Protein AF-A0A7S0YSW6-F1 (afdb_monomer_lite)

Sequence (128 aa):
NIATVLAFCKEVHEKWEHPLLENRALVYYSSPACQRVFTNTAVMLAAYLMVHHSYQPDEALRPFAQIRPSPFLPYRDATYMEPPSFELYPICCLRGLYRAMRLGWLGAQPVNDFDIEGYEALDDPANL

InterPro domains:
  IPR029021 Protein-tyrosine phosphatase-like [G3DSA:3.90.190.10] (1-101)
  IPR029021 Protein-tyrosine phosphatase-like [SSF52799] (1-107)
  IPR029260 Dual specificity/tyrosine protein phosphatase, N-terminal [PF14671] (1-100)

Organism: NCBI:txid464990

Secondary structure (DSSP, 8-state):
-HHHHHHHHHHHHHHHH-GGGTT--------TT-HHHHHHHHHHHHHHHHHHH---HHHHHGGGGG-SS-SPPPB--SSS-SS-S--B-HHHHHHHHHHHHHTTTT-STTT----HHHHHHHH-GGG-

Foldseek 3Di:
DVLVLVVLLVVVVCCVPPPVCPPHDDDDDDDPPDLVRLQVSLLSQLSSCCLPVVDQLCRSNVVQVPDPPRSWDFDADPDPDPPGPDTHTSSNVRVVVNVCVVVCVQHDPNNDPHPSVVVVCVVDPVND

Structure (mmCIF, N/CA/C/O backbone):
data_AF-A0A7S0YSW6-F1
#
_entry.id   AF-A0A7S0YSW6-F1
#
loop_
_atom_site.group_PDB
_atom_site.id
_atom_site.type_symbol
_atom_site.label_atom_id
_atom_site.label_alt_id
_atom_site.label_comp_id
_atom_site.label_asym_id
_atom_site.label_entity_id
_atom_site.label_seq_id
_atom_site.pdbx_PDB_ins_code
_atom_site.Cartn_x
_atom_site.Cartn_y
_atom_site.Cartn_z
_atom_site.occupancy
_atom_site.B_iso_or_equiv
_atom_site.auth_seq_id
_atom_site.auth_comp_id
_atom_site.auth_asym_id
_atom_site.auth_atom_id
_atom_site.pdbx_PDB_model_num
ATOM 1 N N . ASN A 1 1 ? 6.119 -6.800 2.178 1.00 91.44 1 ASN A N 1
ATOM 2 C CA . ASN A 1 1 ? 5.387 -8.092 2.107 1.00 91.44 1 ASN A CA 1
A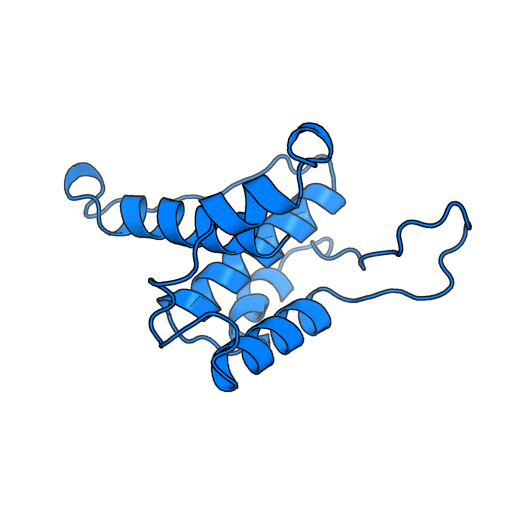TOM 3 C C . ASN A 1 1 ? 3.964 -7.846 2.640 1.00 91.44 1 ASN A C 1
ATOM 5 O O . ASN A 1 1 ? 3.613 -6.677 2.787 1.00 91.44 1 ASN A O 1
ATOM 9 N N . ILE A 1 2 ? 3.135 -8.870 2.892 1.00 93.38 2 ILE A N 1
ATOM 10 C CA . ILE A 1 2 ? 1.775 -8.650 3.427 1.00 93.38 2 ILE A CA 1
ATOM 11 C C . ILE A 1 2 ? 1.785 -8.131 4.874 1.00 93.38 2 ILE A C 1
ATOM 13 O O . ILE A 1 2 ? 1.046 -7.197 5.169 1.00 93.38 2 ILE A O 1
ATOM 17 N N . ALA A 1 3 ? 2.673 -8.647 5.730 1.00 93.88 3 ALA A N 1
ATOM 18 C CA . ALA A 1 3 ? 2.855 -8.167 7.100 1.00 93.88 3 ALA A CA 1
ATOM 19 C C . ALA A 1 3 ? 3.160 -6.662 7.143 1.00 93.88 3 ALA A C 1
ATOM 21 O O . ALA A 1 3 ? 2.460 -5.919 7.823 1.00 93.88 3 ALA A O 1
ATOM 22 N N . THR A 1 4 ? 4.088 -6.177 6.308 1.00 95.31 4 THR A N 1
ATOM 23 C CA . THR A 1 4 ? 4.395 -4.742 6.189 1.00 95.31 4 THR A CA 1
ATOM 24 C C . THR A 1 4 ? 3.159 -3.925 5.807 1.00 95.31 4 THR A C 1
ATOM 26 O O . THR A 1 4 ? 2.940 -2.851 6.359 1.00 95.31 4 THR A O 1
ATOM 29 N N . VAL A 1 5 ? 2.354 -4.413 4.852 1.00 95.94 5 VAL A N 1
ATOM 30 C CA . VAL A 1 5 ? 1.131 -3.724 4.407 1.00 95.94 5 VAL A CA 1
ATOM 31 C C . VAL A 1 5 ? 0.138 -3.613 5.557 1.00 95.94 5 VAL A C 1
ATOM 33 O O . VAL A 1 5 ? -0.375 -2.524 5.799 1.00 95.94 5 VAL A O 1
ATOM 36 N N . LEU A 1 6 ? -0.119 -4.708 6.272 1.00 94.94 6 LEU A N 1
ATOM 37 C CA . LEU A 1 6 ? -1.085 -4.732 7.370 1.00 94.94 6 LEU A CA 1
ATOM 38 C C . LEU A 1 6 ? -0.604 -3.920 8.578 1.00 94.94 6 LEU A C 1
ATOM 40 O O . LEU A 1 6 ? -1.385 -3.149 9.130 1.00 94.94 6 LEU A O 1
ATOM 44 N N . ALA A 1 7 ? 0.682 -4.004 8.924 1.00 94.62 7 ALA A N 1
ATOM 45 C CA . ALA A 1 7 ? 1.288 -3.193 9.979 1.00 94.62 7 ALA A CA 1
ATOM 46 C C . ALA A 1 7 ? 1.175 -1.693 9.670 1.00 94.62 7 ALA A C 1
ATOM 48 O O . ALA A 1 7 ? 0.762 -0.910 10.522 1.00 94.62 7 ALA A O 1
ATOM 49 N N . PHE A 1 8 ? 1.453 -1.297 8.425 1.00 95.94 8 PHE A N 1
ATOM 50 C CA . PHE A 1 8 ? 1.254 0.080 7.977 1.00 95.94 8 PHE A CA 1
ATOM 51 C C . PHE A 1 8 ? -0.215 0.506 8.037 1.00 95.94 8 PHE A C 1
ATOM 53 O O . PHE A 1 8 ? -0.510 1.608 8.491 1.00 95.94 8 PHE A O 1
ATOM 60 N N . CYS A 1 9 ? -1.139 -0.348 7.587 1.00 95.00 9 CYS A N 1
ATOM 61 C CA . CYS A 1 9 ? -2.569 -0.045 7.638 1.00 95.00 9 CYS A CA 1
ATOM 62 C C . CYS A 1 9 ? -3.022 0.212 9.079 1.00 95.00 9 CYS A C 1
ATOM 64 O O . CYS A 1 9 ? -3.669 1.228 9.334 1.00 95.00 9 CYS A O 1
ATOM 66 N N . LYS A 1 10 ? -2.590 -0.644 10.014 1.00 93.75 10 LYS A N 1
ATOM 67 C CA . LYS A 1 10 ? -2.830 -0.491 11.450 1.00 93.75 10 LYS A CA 1
ATOM 68 C C . LYS A 1 10 ? -2.262 0.826 11.982 1.00 93.75 10 LYS A C 1
ATOM 70 O O . LYS A 1 10 ? -3.011 1.610 12.551 1.00 93.75 10 LYS A O 1
ATOM 75 N N . GLU A 1 11 ? -0.985 1.120 11.729 1.00 94.56 11 GLU A N 1
ATOM 76 C CA . GLU A 1 11 ? -0.341 2.350 12.216 1.00 94.56 11 GLU A CA 1
ATOM 77 C C . GLU A 1 11 ? -1.035 3.620 11.685 1.00 94.56 11 GLU A C 1
ATOM 79 O O . GLU A 1 11 ? -1.262 4.587 12.420 1.00 94.56 11 GLU A O 1
ATOM 84 N N . VAL A 1 12 ? -1.385 3.641 10.396 1.00 95.50 12 VAL A N 1
ATOM 85 C CA . VAL A 1 12 ? -2.078 4.783 9.783 1.00 95.50 12 VAL A CA 1
ATOM 86 C C . VAL A 1 12 ? -3.478 4.941 10.361 1.00 95.50 12 VAL A C 1
ATOM 88 O O . VAL A 1 12 ? -3.885 6.070 10.642 1.00 95.50 12 VAL A O 1
ATOM 91 N N . HIS A 1 13 ? -4.203 3.839 10.554 1.00 94.75 13 HIS A N 1
ATOM 92 C CA . HIS A 1 13 ? -5.544 3.870 11.125 1.00 94.75 13 HIS A CA 1
ATOM 93 C C . HIS A 1 13 ? -5.529 4.346 12.584 1.00 94.75 13 HIS A C 1
ATOM 95 O O . HIS A 1 13 ? -6.306 5.227 12.940 1.00 94.75 13 HIS A O 1
ATOM 101 N N . GLU A 1 14 ? -4.571 3.883 13.390 1.00 94.38 14 GLU A N 1
ATOM 102 C CA . GLU A 1 14 ? -4.374 4.348 14.770 1.00 94.38 14 GLU A CA 1
ATOM 103 C C . GLU A 1 14 ? -4.116 5.861 14.833 1.00 94.38 14 GLU A C 1
ATOM 105 O O . GLU A 1 14 ? -4.687 6.555 15.673 1.00 94.38 14 GLU A O 1
ATOM 110 N N . LYS A 1 15 ? -3.297 6.411 13.922 1.00 95.50 15 LYS A N 1
ATOM 111 C CA . LYS A 1 15 ? -3.081 7.868 13.825 1.00 95.50 15 LYS A CA 1
ATOM 112 C C . LYS A 1 15 ? -4.328 8.608 13.343 1.00 95.50 15 LYS A C 1
ATOM 114 O O . LYS A 1 15 ? -4.562 9.731 13.780 1.00 95.50 15 LYS A O 1
ATOM 119 N N . TRP A 1 16 ? -5.094 8.011 12.434 1.00 93.62 16 TRP A N 1
ATOM 120 C CA . TRP A 1 16 ? -6.329 8.590 11.908 1.00 93.62 16 TRP A CA 1
ATOM 121 C C . TRP A 1 16 ? -7.411 8.722 12.989 1.00 93.62 16 TRP A C 1
ATOM 123 O O . TRP A 1 16 ? -8.099 9.737 13.036 1.00 93.62 16 TRP A O 1
ATOM 133 N N . GLU A 1 17 ? -7.526 7.737 13.882 1.00 94.19 17 GLU A N 1
ATOM 134 C CA . GLU A 1 17 ? -8.503 7.728 14.982 1.00 94.19 17 GLU A CA 1
ATOM 135 C C . GLU A 1 17 ? -8.010 8.436 16.257 1.00 94.19 17 GLU A C 1
ATOM 137 O O . GLU A 1 17 ? -8.764 8.600 17.218 1.00 94.19 17 GLU A O 1
ATOM 142 N N . HIS A 1 18 ? -6.750 8.880 16.291 1.00 96.31 18 HIS A N 1
ATOM 143 C CA . HIS A 1 18 ? -6.150 9.446 17.493 1.00 96.31 18 HIS A CA 1
ATOM 144 C C . HIS A 1 18 ? -6.791 10.800 17.882 1.00 96.31 18 HIS A C 1
ATOM 146 O O . HIS A 1 18 ? -6.640 11.776 17.141 1.00 96.31 18 HIS A O 1
ATOM 152 N N . PRO A 1 19 ? -7.372 10.957 19.093 1.00 96.06 19 PRO A N 1
ATOM 153 C CA . PRO A 1 19 ? -8.094 12.179 19.482 1.00 96.06 19 PRO A CA 1
ATOM 154 C C . PRO A 1 19 ? -7.255 13.464 19.421 1.00 96.06 19 PRO A C 1
ATOM 156 O O . PRO A 1 19 ? -7.734 14.517 19.018 1.00 96.06 19 PRO A O 1
ATOM 159 N N . LEU A 1 20 ? -5.962 13.399 19.765 1.00 96.31 20 LEU A N 1
ATOM 160 C CA . LEU A 1 20 ? -5.064 14.569 19.676 1.00 96.31 20 LEU A CA 1
ATOM 161 C C . LEU A 1 20 ? -4.778 15.040 18.235 1.00 96.31 20 LEU A C 1
ATOM 163 O O . LEU A 1 20 ? -4.244 16.137 18.043 1.00 96.31 20 LEU A O 1
ATOM 167 N N . LEU A 1 21 ? -5.076 14.206 17.236 1.00 94.50 21 LEU A N 1
ATOM 168 C CA . LEU A 1 21 ? -4.898 14.505 15.815 1.00 94.50 21 LEU A CA 1
ATOM 169 C C . LEU A 1 21 ? -6.220 14.884 15.134 1.00 94.50 21 LEU A C 1
ATOM 171 O O . LEU A 1 21 ? -6.227 15.138 13.930 1.00 94.50 21 LEU A O 1
ATOM 175 N N . GLU A 1 22 ? -7.311 14.994 15.897 1.00 93.69 22 GLU A N 1
ATOM 176 C CA . GLU A 1 22 ? -8.603 15.440 15.390 1.00 93.69 22 GLU A CA 1
ATOM 177 C C . GLU A 1 22 ? -8.472 16.799 14.675 1.00 93.69 22 GLU A C 1
ATOM 179 O O . GLU A 1 22 ? -7.725 17.688 15.099 1.00 93.69 22 GLU A O 1
ATOM 184 N N . ASN A 1 23 ? -9.180 16.953 13.553 1.00 93.50 23 ASN A N 1
ATOM 185 C CA . ASN A 1 23 ? -9.137 18.132 12.676 1.00 93.50 23 ASN A CA 1
ATOM 186 C C . ASN A 1 23 ? -7.759 18.454 12.060 1.00 93.50 23 ASN A C 1
ATOM 188 O O . ASN A 1 23 ? -7.561 19.557 11.543 1.00 93.50 23 ASN A O 1
ATOM 192 N N . ARG A 1 24 ? -6.802 17.515 12.068 1.00 94.81 24 ARG A N 1
ATOM 193 C CA . ARG A 1 24 ? -5.519 17.657 11.361 1.00 94.81 24 ARG A CA 1
ATOM 194 C C . ARG A 1 24 ? -5.483 16.796 10.105 1.00 94.81 24 ARG A C 1
ATOM 196 O O . ARG A 1 24 ? -6.014 15.693 10.064 1.00 94.81 24 ARG A O 1
ATOM 203 N N . ALA A 1 25 ? -4.792 17.291 9.082 1.00 94.25 25 ALA A N 1
ATOM 204 C CA . ALA A 1 25 ? -4.493 16.492 7.903 1.00 94.25 25 ALA A CA 1
ATOM 205 C C . ALA A 1 25 ? -3.354 15.510 8.214 1.00 94.25 25 ALA A C 1
ATOM 207 O O . ALA A 1 25 ? -2.251 15.926 8.578 1.00 94.25 25 ALA A O 1
ATOM 208 N N . LEU A 1 26 ? -3.608 14.212 8.042 1.00 94.81 26 LEU A N 1
ATOM 209 C CA . LEU A 1 26 ? -2.572 13.188 8.110 1.00 94.81 26 LEU A CA 1
ATOM 210 C C . LEU A 1 26 ? -1.791 13.168 6.790 1.00 94.81 26 LEU A C 1
ATOM 212 O O . LEU A 1 26 ? -2.366 12.954 5.724 1.00 94.81 26 LEU A O 1
ATOM 216 N N . VAL A 1 27 ? -0.479 13.395 6.861 1.00 94.69 27 VAL A N 1
ATOM 217 C CA . VAL A 1 27 ? 0.400 13.447 5.686 1.00 94.69 27 VAL A CA 1
ATOM 218 C C . VAL A 1 27 ? 1.367 12.272 5.716 1.00 94.69 27 VAL A C 1
ATOM 220 O O . VAL A 1 27 ? 2.247 12.201 6.572 1.00 94.69 27 VAL A O 1
ATOM 223 N N . TYR A 1 28 ? 1.224 11.373 4.746 1.00 94.31 28 TYR A N 1
ATOM 224 C CA . TYR A 1 28 ? 2.176 10.299 4.484 1.00 94.31 28 TYR A CA 1
ATOM 225 C C . TYR A 1 28 ? 3.105 10.706 3.339 1.00 94.31 28 TYR A C 1
ATOM 227 O O . TYR A 1 28 ? 2.643 11.132 2.280 1.00 94.31 28 TYR A O 1
ATOM 235 N N . TYR A 1 29 ? 4.416 10.608 3.554 1.00 92.62 29 TYR A N 1
ATOM 236 C CA . TYR A 1 29 ? 5.419 11.062 2.595 1.00 92.62 29 TYR A CA 1
ATOM 237 C C . TYR A 1 29 ? 6.626 10.125 2.556 1.00 92.62 29 TYR A C 1
ATOM 239 O O . TYR A 1 29 ? 6.879 9.352 3.478 1.00 92.62 29 TYR A O 1
ATOM 247 N N . SER A 1 30 ? 7.398 10.225 1.477 1.00 89.75 30 SER A N 1
ATOM 248 C CA . SER A 1 30 ? 8.670 9.530 1.310 1.00 89.75 30 SER A CA 1
ATOM 249 C C . SER A 1 30 ? 9.658 10.397 0.539 1.00 89.75 30 SER A C 1
ATOM 251 O O . SER A 1 30 ? 9.261 11.363 -0.113 1.00 89.75 30 SER A O 1
ATOM 253 N N . SER A 1 31 ? 10.943 10.036 0.563 1.00 83.62 31 SER A N 1
ATOM 254 C CA . SER A 1 31 ? 11.949 10.741 -0.237 1.00 83.62 31 SER A CA 1
ATOM 255 C C . SER A 1 31 ? 11.629 10.634 -1.737 1.00 83.62 31 SER A C 1
ATOM 257 O O . SER A 1 31 ? 11.496 9.516 -2.245 1.00 83.62 31 SER A O 1
ATOM 259 N N . PRO A 1 32 ? 11.544 11.759 -2.472 1.00 71.38 32 PRO A N 1
ATOM 260 C CA . PRO A 1 32 ? 11.299 11.744 -3.913 1.00 71.38 32 PRO A CA 1
ATOM 261 C C . PRO A 1 32 ? 12.538 11.324 -4.720 1.00 71.38 32 PRO A C 1
ATOM 263 O O . PRO A 1 32 ? 12.435 11.098 -5.921 1.00 71.38 32 PRO A O 1
ATOM 266 N N . ALA A 1 33 ? 13.710 11.198 -4.083 1.00 79.50 33 ALA A N 1
ATOM 267 C CA . ALA A 1 33 ? 14.971 10.896 -4.762 1.00 79.50 33 ALA A CA 1
ATOM 268 C C . ALA A 1 33 ? 15.038 9.470 -5.343 1.00 79.50 33 ALA A C 1
ATOM 270 O O . ALA A 1 33 ? 15.906 9.184 -6.163 1.00 79.50 33 ALA A O 1
ATOM 271 N N . CYS A 1 34 ? 14.139 8.569 -4.932 1.00 88.00 34 CYS A N 1
ATOM 272 C CA . CYS A 1 34 ? 14.123 7.184 -5.391 1.00 88.00 34 CYS A CA 1
ATOM 273 C C . CYS A 1 34 ? 12.728 6.781 -5.881 1.00 88.00 34 CYS A C 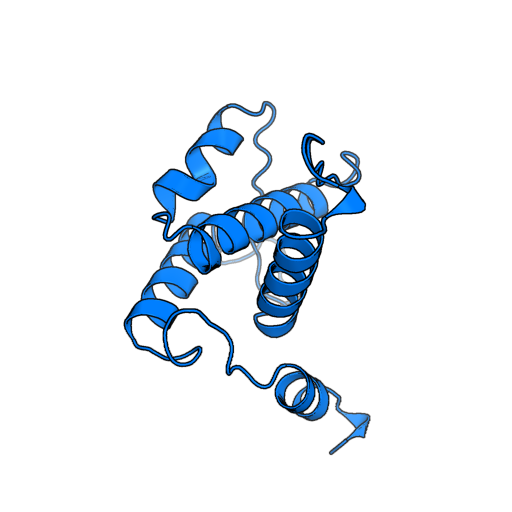1
ATOM 275 O O . CYS A 1 34 ? 11.802 6.607 -5.088 1.00 88.00 34 CYS A O 1
ATOM 277 N N . GLN A 1 35 ? 12.586 6.561 -7.192 1.00 88.50 35 GLN A N 1
ATOM 278 C CA . GLN A 1 35 ? 11.312 6.166 -7.805 1.00 88.50 35 GLN A CA 1
ATOM 279 C C . GLN A 1 35 ? 10.769 4.847 -7.233 1.00 88.50 35 GLN A C 1
ATOM 281 O O . GLN A 1 35 ? 9.564 4.711 -7.059 1.00 88.50 35 GLN A O 1
ATOM 286 N N . ARG A 1 36 ? 11.651 3.904 -6.864 1.00 91.88 36 ARG A N 1
ATOM 287 C CA . ARG A 1 36 ? 11.264 2.636 -6.215 1.00 91.88 36 ARG A CA 1
ATOM 288 C C . ARG A 1 36 ? 10.570 2.877 -4.874 1.00 91.88 36 ARG A C 1
ATOM 290 O O . ARG A 1 36 ? 9.541 2.270 -4.594 1.00 91.88 36 ARG A O 1
ATOM 297 N N . VAL A 1 37 ? 11.120 3.789 -4.068 1.00 92.25 37 VAL A N 1
ATOM 298 C CA . VAL A 1 37 ? 10.512 4.191 -2.793 1.00 92.25 37 VAL A CA 1
ATOM 299 C C . VAL A 1 37 ? 9.165 4.850 -3.063 1.00 92.25 37 VAL A C 1
ATOM 301 O O . VAL A 1 37 ? 8.183 4.476 -2.438 1.00 92.25 37 VAL A O 1
ATOM 304 N N . PHE A 1 38 ? 9.086 5.747 -4.048 1.00 91.50 38 PHE A N 1
ATOM 305 C CA . PHE A 1 38 ? 7.836 6.429 -4.369 1.00 91.50 38 PHE A CA 1
ATOM 306 C C . PHE A 1 38 ? 6.726 5.476 -4.849 1.00 91.50 38 PHE A C 1
ATOM 308 O O . PHE A 1 38 ? 5.579 5.606 -4.421 1.00 91.50 38 PHE A O 1
ATOM 315 N N . THR A 1 39 ? 7.067 4.478 -5.672 1.00 93.81 39 THR A N 1
ATOM 316 C CA . THR A 1 39 ? 6.140 3.408 -6.073 1.00 93.81 39 THR A CA 1
ATOM 317 C C . THR A 1 39 ? 5.605 2.666 -4.851 1.00 93.81 39 THR A C 1
ATOM 319 O O . THR A 1 39 ? 4.393 2.503 -4.726 1.00 93.81 39 THR A O 1
ATOM 322 N N . ASN A 1 40 ? 6.486 2.258 -3.931 1.00 94.56 40 ASN A N 1
ATOM 323 C CA . ASN A 1 40 ? 6.079 1.559 -2.712 1.00 94.56 40 ASN A CA 1
ATOM 324 C C . ASN A 1 40 ? 5.168 2.426 -1.843 1.00 94.56 40 ASN A C 1
ATOM 326 O O . ASN A 1 40 ? 4.116 1.954 -1.432 1.00 94.56 40 ASN A O 1
ATOM 330 N N . THR A 1 41 ? 5.502 3.699 -1.637 1.00 94.25 41 THR A N 1
ATOM 331 C CA . THR A 1 41 ? 4.664 4.656 -0.899 1.00 94.25 41 THR A CA 1
ATOM 332 C C . THR A 1 41 ? 3.253 4.739 -1.488 1.00 94.25 41 THR A C 1
ATOM 334 O O . THR A 1 41 ? 2.265 4.633 -0.761 1.00 94.25 41 THR A O 1
ATOM 337 N N . ALA A 1 42 ? 3.130 4.865 -2.812 1.00 94.31 42 ALA A N 1
ATOM 338 C CA . ALA A 1 42 ? 1.827 4.913 -3.473 1.00 94.31 42 ALA A CA 1
ATOM 339 C C . ALA A 1 42 ? 1.040 3.599 -3.306 1.00 94.31 42 ALA A C 1
ATOM 341 O O . ALA A 1 42 ? -0.160 3.631 -3.039 1.00 94.31 42 ALA A O 1
ATOM 342 N N . VAL A 1 43 ? 1.708 2.445 -3.415 1.00 95.69 43 VAL A N 1
ATOM 343 C CA . VAL A 1 43 ? 1.085 1.123 -3.222 1.00 95.69 43 VAL A CA 1
ATOM 344 C C . VAL A 1 43 ? 0.625 0.912 -1.783 1.00 95.69 43 VAL A C 1
ATOM 346 O O . VAL A 1 43 ? -0.485 0.430 -1.580 1.00 95.69 43 VAL A O 1
ATOM 349 N N . MET A 1 44 ? 1.431 1.301 -0.795 1.00 96.75 44 MET A N 1
ATOM 350 C CA . MET A 1 44 ? 1.094 1.180 0.627 1.00 96.75 44 MET A CA 1
ATOM 351 C C . MET A 1 44 ? -0.133 2.027 0.973 1.00 96.75 44 MET A C 1
ATOM 353 O O . MET A 1 44 ? -1.078 1.531 1.585 1.00 96.75 44 MET A O 1
ATOM 357 N N . LEU A 1 45 ? -0.175 3.280 0.508 1.00 95.94 45 LEU A N 1
ATOM 358 C CA . LEU A 1 45 ? -1.328 4.154 0.729 1.00 95.94 45 LEU A CA 1
ATOM 359 C C . LEU A 1 45 ? -2.582 3.649 -0.003 1.00 95.94 45 LEU A C 1
ATOM 361 O O . LEU A 1 45 ? -3.673 3.670 0.563 1.00 95.94 45 LEU A O 1
ATOM 365 N N . ALA A 1 46 ? -2.441 3.145 -1.232 1.00 96.56 46 ALA A N 1
ATOM 366 C CA . ALA A 1 46 ? -3.551 2.526 -1.953 1.00 96.56 46 ALA A CA 1
ATOM 367 C C . ALA A 1 46 ? -4.080 1.274 -1.231 1.00 96.56 46 ALA A C 1
ATOM 369 O O . ALA A 1 46 ? -5.292 1.101 -1.122 1.00 96.56 46 ALA A O 1
ATOM 370 N N . ALA A 1 47 ? -3.193 0.436 -0.689 1.00 96.62 47 ALA A N 1
ATOM 371 C CA . ALA A 1 47 ? -3.577 -0.727 0.103 1.00 96.62 47 ALA A CA 1
ATOM 372 C C . ALA A 1 47 ? -4.351 -0.324 1.369 1.00 96.62 47 ALA A C 1
ATOM 374 O O . ALA A 1 47 ? -5.384 -0.925 1.646 1.00 96.62 47 ALA A O 1
ATOM 375 N N . TYR A 1 48 ? -3.939 0.738 2.071 1.00 96.19 48 TYR A N 1
ATOM 376 C CA . TYR A 1 48 ? -4.690 1.280 3.213 1.00 96.19 48 TYR A CA 1
ATOM 377 C C . TYR A 1 48 ? -6.119 1.701 2.839 1.00 96.19 48 TYR A C 1
ATOM 379 O O . TYR A 1 48 ? -7.073 1.326 3.523 1.00 96.19 48 TYR A O 1
ATOM 387 N N . LEU A 1 49 ? -6.293 2.418 1.722 1.00 95.81 49 LEU A N 1
ATOM 388 C CA . LEU A 1 49 ? -7.624 2.795 1.224 1.00 95.81 49 LEU A CA 1
ATOM 389 C C . LEU A 1 49 ? -8.484 1.565 0.902 1.00 95.81 49 LEU A C 1
ATOM 391 O O . LEU A 1 49 ? -9.692 1.561 1.132 1.00 95.81 49 LEU A O 1
ATOM 395 N N . MET A 1 50 ? -7.874 0.502 0.387 1.00 95.56 50 MET A N 1
ATOM 396 C CA . MET A 1 50 ? -8.590 -0.736 0.096 1.00 95.56 50 MET A CA 1
ATOM 397 C C . MET A 1 50 ? -8.975 -1.505 1.367 1.00 95.56 50 MET A C 1
ATOM 399 O O . MET A 1 50 ? -10.096 -2.000 1.441 1.00 95.56 50 MET A O 1
ATOM 403 N N . VAL A 1 51 ? -8.073 -1.598 2.349 1.00 93.88 51 VAL A N 1
ATOM 404 C CA . VAL A 1 51 ? -8.275 -2.369 3.589 1.00 93.88 51 VAL A CA 1
ATOM 405 C C . VAL A 1 51 ? -9.263 -1.677 4.532 1.00 93.88 51 VAL A C 1
ATOM 407 O O . VAL A 1 51 ? -10.197 -2.321 4.996 1.00 93.88 51 VAL A O 1
ATOM 410 N N . HIS A 1 52 ? -9.103 -0.375 4.793 1.00 92.62 52 HIS A N 1
ATOM 411 C CA . HIS A 1 52 ? -9.925 0.340 5.785 1.00 92.62 52 HIS A CA 1
ATOM 412 C C . HIS A 1 52 ? -11.110 1.101 5.185 1.00 92.62 52 HIS A C 1
ATOM 414 O O . HIS A 1 52 ? -12.107 1.307 5.870 1.00 92.62 52 HIS A O 1
ATOM 420 N N . HIS A 1 53 ? -11.035 1.508 3.913 1.00 92.12 53 HIS A N 1
ATOM 421 C CA . HIS A 1 53 ? -12.090 2.308 3.269 1.00 92.12 53 HIS A CA 1
ATOM 422 C C . HIS A 1 53 ? -12.844 1.545 2.170 1.00 92.12 53 HIS A C 1
ATOM 424 O O . HIS A 1 53 ? -13.730 2.108 1.533 1.00 92.12 53 HIS A O 1
ATOM 430 N N . SER A 1 54 ? -12.540 0.257 1.957 1.00 92.44 54 SER A N 1
ATOM 431 C CA . SER A 1 54 ? -13.197 -0.615 0.964 1.00 92.44 54 SER A CA 1
ATOM 432 C C . SER A 1 54 ? -13.104 -0.130 -0.492 1.00 92.44 54 SER A C 1
ATOM 434 O O . SER A 1 54 ? -13.972 -0.434 -1.313 1.00 92.44 54 SER A O 1
ATOM 436 N N . TYR A 1 55 ? -12.050 0.614 -0.839 1.00 96.44 55 TYR A N 1
ATOM 437 C CA . TYR A 1 55 ? -11.842 1.102 -2.207 1.00 96.44 55 TYR A CA 1
ATOM 438 C C . TYR A 1 55 ? -11.553 -0.056 -3.174 1.00 96.44 55 TYR A C 1
ATOM 440 O O . TYR A 1 55 ? -10.915 -1.050 -2.810 1.00 96.44 55 TYR A O 1
ATOM 448 N N . GLN A 1 56 ? -11.947 0.089 -4.443 1.00 97.12 56 GLN A N 1
ATOM 449 C CA . GLN A 1 56 ? -11.465 -0.802 -5.502 1.00 97.12 56 GLN A CA 1
ATOM 450 C C . GLN A 1 56 ? -10.029 -0.436 -5.931 1.00 97.12 56 GLN A C 1
ATOM 452 O O . GLN A 1 56 ? -9.636 0.728 -5.827 1.00 97.12 56 GLN A O 1
ATOM 457 N N . PRO A 1 57 ? -9.237 -1.382 -6.480 1.00 97.00 57 PRO A N 1
ATOM 458 C CA . PRO A 1 57 ? -7.848 -1.126 -6.883 1.00 97.00 57 PRO A CA 1
ATOM 459 C C . PRO A 1 57 ? -7.669 0.091 -7.802 1.00 97.00 57 PRO A C 1
ATOM 461 O O . PRO A 1 57 ? -6.782 0.916 -7.589 1.00 97.00 57 PRO A O 1
ATOM 464 N N . ASP A 1 58 ? -8.530 0.225 -8.813 1.00 95.44 58 ASP A N 1
ATOM 465 C CA . ASP A 1 58 ? -8.478 1.332 -9.770 1.00 95.44 58 ASP A CA 1
ATOM 466 C C . ASP A 1 58 ? -8.878 2.676 -9.124 1.00 95.44 58 ASP A C 1
ATOM 468 O O . ASP A 1 58 ? -8.372 3.730 -9.510 1.00 95.44 58 ASP A O 1
ATOM 472 N N . GLU A 1 59 ? -9.743 2.657 -8.105 1.00 96.62 59 GLU A N 1
ATOM 473 C CA . GLU A 1 59 ? -10.135 3.846 -7.337 1.00 96.62 59 GLU A CA 1
ATOM 474 C C . GLU A 1 59 ? -9.019 4.307 -6.405 1.00 96.62 59 GLU A C 1
ATOM 476 O O . GLU A 1 59 ? -8.720 5.500 -6.356 1.00 96.62 59 GLU A O 1
ATOM 481 N N . ALA A 1 60 ? -8.373 3.362 -5.720 1.00 96.38 60 ALA A N 1
ATOM 482 C CA . ALA A 1 60 ? -7.264 3.628 -4.815 1.00 96.38 60 ALA A CA 1
ATOM 483 C C . ALA A 1 60 ? -6.045 4.210 -5.551 1.00 96.38 60 ALA A C 1
ATOM 485 O O . ALA A 1 60 ? -5.348 5.063 -5.005 1.00 96.38 60 ALA A O 1
ATOM 486 N N . LEU A 1 61 ? -5.805 3.807 -6.808 1.00 93.81 61 LEU A N 1
ATOM 487 C CA . LEU A 1 61 ? -4.706 4.348 -7.617 1.00 93.81 61 LEU A CA 1
ATOM 488 C C . LEU A 1 61 ? -5.023 5.661 -8.342 1.00 93.81 61 LEU A C 1
ATOM 490 O O . LEU A 1 61 ? -4.098 6.382 -8.730 1.00 93.81 61 LEU A O 1
ATOM 494 N N . ARG A 1 62 ? -6.304 5.991 -8.534 1.00 93.31 62 ARG A N 1
ATOM 495 C CA . ARG A 1 62 ? -6.741 7.159 -9.315 1.00 93.31 62 ARG A CA 1
ATOM 496 C C . ARG A 1 62 ? -6.059 8.476 -8.907 1.00 93.31 62 ARG A C 1
ATOM 498 O O . ARG A 1 62 ? -5.649 9.197 -9.819 1.00 93.31 62 ARG A O 1
ATOM 505 N N . PRO A 1 63 ? -5.874 8.803 -7.609 1.00 91.19 63 PRO A N 1
ATOM 506 C CA . PRO A 1 63 ? -5.219 10.052 -7.208 1.00 91.19 63 PRO A CA 1
ATOM 507 C C . PRO A 1 63 ? -3.768 10.161 -7.697 1.00 91.19 63 PRO A C 1
ATOM 509 O O . PRO A 1 63 ? -3.308 11.237 -8.070 1.00 91.19 63 PRO A O 1
ATOM 512 N N . PHE A 1 64 ? -3.049 9.041 -7.762 1.00 90.12 64 PHE A N 1
ATOM 513 C CA . PHE A 1 64 ? -1.636 9.016 -8.144 1.00 90.12 64 PHE A CA 1
ATOM 514 C C . PHE A 1 64 ? -1.421 9.095 -9.660 1.00 90.12 64 PHE A C 1
ATOM 516 O O . PHE A 1 64 ? -0.348 9.494 -10.109 1.00 90.12 64 PHE A O 1
ATOM 523 N N . ALA A 1 65 ? -2.435 8.763 -10.467 1.00 86.44 65 ALA A N 1
ATOM 524 C CA . ALA A 1 65 ? -2.354 8.809 -11.930 1.00 86.44 65 ALA A CA 1
ATOM 525 C C . ALA A 1 65 ? -2.108 10.228 -12.483 1.00 86.44 65 ALA A C 1
ATOM 527 O O . ALA A 1 65 ? -1.668 10.388 -13.626 1.00 86.44 65 ALA A O 1
ATOM 528 N N . GLN A 1 66 ? -2.378 11.262 -11.683 1.00 86.69 66 GLN A N 1
ATOM 529 C CA . GLN A 1 66 ? -2.179 12.667 -12.043 1.00 86.69 66 GLN A CA 1
ATOM 530 C C . GLN A 1 66 ? -0.742 13.157 -11.792 1.00 86.69 66 GLN A C 1
ATOM 532 O O . GLN A 1 66 ? -0.346 14.186 -12.334 1.00 86.69 66 GLN A O 1
ATOM 537 N N . ILE A 1 67 ? 0.065 12.413 -11.028 1.00 87.81 67 ILE A N 1
ATOM 538 C CA . ILE A 1 67 ? 1.434 12.802 -10.670 1.00 87.81 67 ILE A CA 1
ATOM 539 C C . ILE A 1 67 ? 2.351 12.704 -11.902 1.00 87.81 67 ILE A C 1
ATOM 541 O O . ILE A 1 67 ? 2.259 11.764 -12.701 1.00 87.81 67 ILE A O 1
ATOM 545 N N . ARG A 1 68 ? 3.219 13.707 -12.094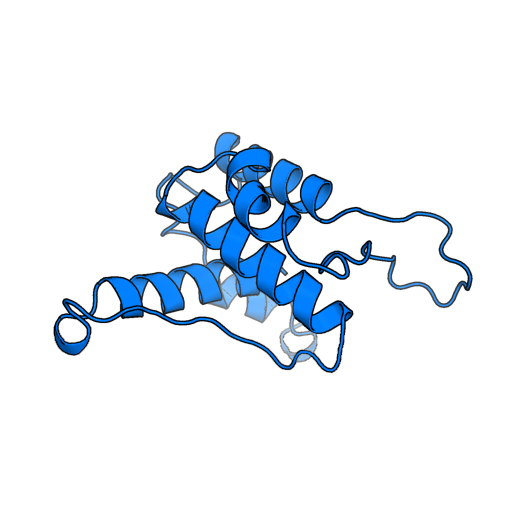 1.00 85.56 68 ARG A N 1
ATOM 546 C CA . ARG A 1 68 ? 4.193 13.773 -13.195 1.00 85.56 68 ARG A CA 1
ATOM 547 C C . ARG A 1 68 ? 5.598 14.075 -12.654 1.00 85.56 68 ARG A C 1
ATOM 549 O O . ARG A 1 68 ? 5.738 15.059 -11.933 1.00 85.56 68 ARG A O 1
ATOM 556 N N . PRO A 1 69 ? 6.629 13.286 -13.027 1.00 83.38 69 PRO A N 1
ATOM 557 C CA . PRO A 1 69 ? 6.564 12.030 -13.793 1.00 83.38 69 PRO A CA 1
ATOM 558 C C . PRO A 1 69 ? 5.776 10.933 -13.050 1.00 83.38 69 PRO A C 1
ATOM 560 O O . PRO A 1 69 ? 5.512 11.066 -11.859 1.00 83.38 69 PRO A O 1
ATOM 563 N N . SER A 1 70 ? 5.356 9.876 -13.761 1.00 84.88 70 SER A N 1
ATOM 564 C CA . SER A 1 70 ? 4.586 8.781 -13.147 1.00 84.88 70 SER A CA 1
ATOM 565 C C . SER A 1 70 ? 5.331 8.209 -11.929 1.00 84.88 70 SER A C 1
ATOM 567 O O . SER A 1 70 ? 6.517 7.879 -12.050 1.00 84.88 70 SER A O 1
ATOM 569 N N . PRO A 1 71 ? 4.654 8.040 -10.778 1.00 81.62 71 PRO A N 1
ATOM 570 C CA . PRO A 1 71 ? 5.272 7.504 -9.569 1.00 81.62 71 PRO A CA 1
ATOM 571 C C . PRO A 1 71 ? 5.553 6.001 -9.678 1.00 81.62 71 PRO A C 1
ATOM 573 O O . PRO A 1 71 ? 6.276 5.453 -8.848 1.00 81.62 71 PRO A O 1
ATOM 576 N N . PHE A 1 72 ? 4.968 5.329 -10.675 1.00 88.56 72 PHE A N 1
ATOM 577 C CA . PHE A 1 72 ? 4.950 3.876 -10.777 1.00 88.56 72 PHE A CA 1
ATOM 578 C C . PHE A 1 72 ? 6.090 3.346 -11.639 1.00 88.56 72 PHE A C 1
ATOM 580 O O . PHE A 1 72 ? 6.136 3.584 -12.847 1.00 88.56 72 PHE A O 1
ATOM 587 N N . LEU A 1 73 ? 6.956 2.566 -11.003 1.00 93.31 73 LEU A N 1
ATOM 588 C CA . LEU A 1 73 ? 7.888 1.648 -11.633 1.00 93.31 73 LEU A CA 1
ATOM 589 C C . LEU A 1 73 ? 7.334 0.217 -11.494 1.00 93.31 73 LEU A C 1
ATOM 591 O O . LEU A 1 73 ? 6.820 -0.124 -10.427 1.00 93.31 73 LEU A O 1
ATOM 595 N N . PRO A 1 74 ? 7.420 -0.640 -12.524 1.00 94.69 74 PRO A N 1
ATOM 596 C CA . PRO A 1 74 ? 7.062 -2.044 -12.373 1.00 94.69 74 PRO A CA 1
ATOM 597 C C . PRO A 1 74 ? 7.978 -2.764 -11.377 1.00 94.69 74 PRO A C 1
ATOM 599 O O . PRO A 1 74 ? 9.182 -2.499 -11.309 1.00 94.69 74 PRO A O 1
ATOM 602 N N . TYR A 1 75 ? 7.410 -3.704 -10.627 1.00 95.00 75 TYR A N 1
ATOM 603 C CA . TYR A 1 75 ? 8.172 -4.630 -9.799 1.00 95.00 75 TYR A CA 1
ATOM 604 C C . TYR A 1 75 ? 8.854 -5.684 -10.672 1.00 95.00 75 TYR A C 1
ATOM 606 O O . TYR A 1 75 ? 8.296 -6.134 -11.675 1.00 95.00 75 TYR A O 1
ATOM 614 N N . ARG A 1 76 ? 10.065 -6.069 -10.271 1.00 94.12 76 ARG A N 1
ATOM 615 C CA . ARG A 1 76 ? 10.890 -7.083 -10.934 1.00 94.12 76 ARG A CA 1
ATOM 616 C C . ARG A 1 76 ? 11.047 -8.287 -10.021 1.00 94.12 76 ARG A C 1
ATOM 618 O O . ARG A 1 76 ? 10.814 -8.190 -8.815 1.00 94.12 76 ARG A O 1
ATOM 625 N N . ASP A 1 77 ? 11.424 -9.408 -10.606 1.00 93.31 77 ASP A N 1
ATOM 626 C CA . ASP A 1 77 ? 11.780 -10.608 -9.871 1.00 93.31 77 ASP A CA 1
ATOM 627 C C . ASP A 1 77 ? 13.120 -10.447 -9.129 1.00 93.31 77 ASP A C 1
ATOM 629 O O . ASP A 1 77 ? 13.846 -9.469 -9.305 1.00 93.31 77 ASP A O 1
ATOM 633 N N . ALA A 1 78 ? 13.430 -11.407 -8.256 1.00 92.81 78 ALA A N 1
ATOM 634 C CA . ALA A 1 78 ? 14.627 -11.389 -7.414 1.00 92.81 78 ALA A CA 1
ATOM 635 C C . ALA A 1 78 ? 15.853 -12.053 -8.076 1.00 92.81 78 ALA A C 1
ATOM 637 O O . ALA A 1 78 ? 16.804 -12.411 -7.381 1.00 92.81 78 ALA A O 1
ATOM 638 N N . THR A 1 79 ? 15.835 -12.277 -9.395 1.00 91.81 79 THR A N 1
ATOM 639 C CA . THR A 1 79 ? 16.983 -12.855 -10.104 1.00 91.81 79 THR A CA 1
ATOM 640 C C . THR A 1 79 ? 18.045 -11.804 -10.420 1.00 91.81 79 THR A C 1
ATOM 642 O O . THR A 1 79 ? 17.810 -10.599 -10.399 1.00 91.81 79 THR A O 1
ATOM 645 N N . TYR A 1 80 ? 19.238 -12.288 -10.760 1.00 90.56 80 TYR A N 1
ATOM 646 C CA . TYR A 1 80 ? 20.342 -11.459 -11.238 1.00 90.56 80 TYR A CA 1
ATOM 647 C C . TYR A 1 80 ? 20.242 -11.123 -12.738 1.00 90.56 80 TYR A C 1
ATOM 649 O O . TYR A 1 80 ? 21.177 -10.543 -13.287 1.00 90.56 80 TYR A O 1
ATOM 657 N N . MET A 1 81 ? 19.170 -11.531 -13.433 1.00 87.62 81 MET A N 1
ATOM 658 C CA . MET A 1 81 ? 19.044 -11.292 -14.871 1.00 87.62 81 MET A CA 1
ATOM 659 C C . MET A 1 81 ? 18.708 -9.831 -15.171 1.00 87.62 81 MET A C 1
ATOM 661 O O . MET A 1 81 ? 17.720 -9.284 -14.686 1.00 87.62 81 MET A O 1
ATOM 665 N N . GLU A 1 82 ? 19.497 -9.231 -16.059 1.00 86.56 82 GLU A N 1
ATOM 666 C CA . GLU A 1 82 ? 19.215 -7.924 -16.640 1.00 86.56 82 GLU A CA 1
ATOM 667 C C . GLU A 1 82 ? 19.241 -8.023 -18.176 1.00 86.56 82 GLU A C 1
ATOM 669 O O . GLU A 1 82 ? 20.228 -8.517 -18.731 1.00 86.56 82 GLU A O 1
ATOM 674 N N . PRO A 1 83 ? 18.193 -7.560 -18.890 1.00 86.81 83 PRO A N 1
ATOM 675 C CA . PRO A 1 83 ? 16.949 -6.965 -18.384 1.00 86.81 83 PRO A CA 1
ATOM 676 C C . PRO A 1 83 ? 15.981 -8.001 -17.767 1.00 86.81 83 PRO A C 1
ATOM 678 O O . PRO A 1 83 ? 16.101 -9.193 -18.055 1.00 86.81 83 PRO A O 1
ATOM 681 N N . PRO A 1 84 ? 15.001 -7.563 -16.946 1.00 88.50 84 PRO A N 1
ATOM 682 C CA . PRO A 1 84 ? 13.978 -8.457 -16.403 1.00 88.50 84 PRO A CA 1
ATOM 683 C C . PRO A 1 84 ? 13.168 -9.108 -17.529 1.00 88.50 84 PRO A C 1
ATOM 685 O O . PRO A 1 84 ? 12.813 -8.460 -18.514 1.00 88.50 84 PRO A O 1
ATOM 688 N N . SER A 1 85 ? 12.840 -10.389 -17.362 1.00 90.44 85 SER A N 1
ATOM 689 C CA . SER A 1 85 ? 12.017 -11.136 -18.324 1.00 90.44 85 SER A CA 1
ATOM 690 C C . SER A 1 85 ? 10.519 -10.827 -18.202 1.00 90.44 85 SER A C 1
ATOM 692 O O . SER A 1 85 ? 9.762 -11.046 -19.147 1.00 90.44 85 SER A O 1
ATOM 694 N N . PHE A 1 86 ? 10.090 -10.304 -17.049 1.00 92.81 86 PHE A N 1
ATOM 695 C CA . PHE A 1 86 ? 8.707 -9.950 -16.755 1.00 92.81 86 PHE A CA 1
ATOM 696 C C . PHE A 1 86 ? 8.634 -8.742 -15.814 1.00 92.81 86 PHE A C 1
ATOM 698 O O . PHE A 1 86 ? 9.421 -8.614 -14.878 1.00 92.81 86 PHE A O 1
ATOM 705 N N . GLU A 1 87 ? 7.649 -7.876 -16.047 1.00 93.50 87 GLU A N 1
ATOM 706 C CA . GLU A 1 87 ? 7.399 -6.679 -15.248 1.00 93.50 87 GLU A CA 1
ATOM 707 C C . GLU A 1 87 ? 6.006 -6.749 -14.607 1.00 93.50 87 GLU A C 1
ATOM 709 O O . GLU A 1 87 ? 4.982 -6.796 -15.295 1.00 93.50 87 GLU A O 1
ATOM 714 N N . LEU A 1 88 ? 5.953 -6.735 -13.272 1.00 95.44 88 LEU A N 1
ATOM 715 C CA . LEU A 1 88 ? 4.703 -6.768 -12.517 1.00 95.44 88 LEU A CA 1
ATOM 716 C C . LEU A 1 88 ? 4.278 -5.350 -12.132 1.00 95.44 88 LEU A C 1
ATOM 718 O O . LEU A 1 88 ? 4.851 -4.720 -11.243 1.00 95.44 88 LEU A O 1
ATOM 722 N N . TYR A 1 89 ? 3.233 -4.840 -12.778 1.00 95.06 89 TYR A N 1
ATOM 723 C CA . TYR A 1 89 ? 2.728 -3.505 -12.473 1.00 95.06 89 TYR A CA 1
ATOM 724 C C . TYR A 1 89 ? 2.050 -3.434 -11.091 1.00 95.06 89 TYR A C 1
ATOM 726 O O . TYR A 1 89 ? 1.320 -4.357 -10.721 1.00 95.06 89 TYR A O 1
ATOM 734 N N . PRO A 1 90 ? 2.175 -2.305 -10.365 1.00 95.31 90 PRO A N 1
ATOM 735 C CA . PRO A 1 90 ? 1.537 -2.092 -9.061 1.00 95.31 90 PRO A CA 1
ATOM 736 C C . PRO A 1 90 ? 0.035 -2.409 -8.997 1.00 95.31 90 PRO A C 1
ATOM 738 O O . PRO A 1 90 ? -0.442 -2.993 -8.024 1.00 95.31 90 PRO A O 1
ATOM 741 N N . ILE A 1 91 ? -0.717 -2.090 -10.057 1.00 96.00 91 ILE A N 1
ATOM 742 C CA . ILE A 1 91 ? -2.151 -2.407 -10.151 1.00 96.00 91 ILE A CA 1
ATOM 743 C C . ILE A 1 91 ? -2.425 -3.917 -10.075 1.00 96.00 91 ILE A C 1
ATOM 745 O O . ILE A 1 91 ? -3.435 -4.329 -9.506 1.00 96.00 91 ILE A O 1
ATOM 749 N N . CYS A 1 92 ? -1.532 -4.758 -10.603 1.00 96.81 92 CYS A N 1
ATOM 750 C CA . CYS A 1 92 ? -1.665 -6.210 -10.524 1.00 96.81 92 CYS A CA 1
ATOM 751 C C . CYS A 1 92 ? -1.529 -6.691 -9.075 1.00 96.81 92 CYS A C 1
ATOM 753 O O . CYS A 1 92 ? -2.329 -7.517 -8.638 1.00 96.81 92 CYS A O 1
ATOM 755 N N . CYS A 1 93 ? -0.589 -6.122 -8.310 1.00 96.62 93 CYS A N 1
ATOM 756 C CA . CYS A 1 93 ? -0.429 -6.412 -6.883 1.00 96.62 93 CYS A CA 1
ATOM 757 C C . CYS A 1 93 ? -1.691 -6.039 -6.094 1.00 96.62 93 CYS A C 1
ATOM 759 O O . CYS A 1 93 ? -2.195 -6.848 -5.317 1.00 96.62 93 CYS A O 1
ATOM 761 N N . LEU A 1 94 ? -2.252 -4.852 -6.344 1.00 97.31 94 LEU A N 1
ATOM 762 C CA . LEU A 1 94 ? -3.478 -4.401 -5.677 1.00 97.31 94 LEU A CA 1
ATOM 763 C C . LEU A 1 94 ? -4.691 -5.256 -6.061 1.00 97.31 94 LEU A C 1
ATOM 765 O O . LEU A 1 94 ? -5.479 -5.632 -5.201 1.00 97.31 94 LEU A O 1
ATOM 769 N N . ARG A 1 95 ? -4.836 -5.654 -7.327 1.00 97.94 95 ARG A N 1
ATOM 770 C CA . ARG A 1 95 ? -5.894 -6.599 -7.732 1.00 97.94 95 ARG A CA 1
ATOM 771 C C . ARG A 1 95 ? -5.734 -7.967 -7.063 1.00 97.94 95 ARG A C 1
ATOM 773 O O . ARG A 1 95 ? -6.737 -8.574 -6.688 1.00 97.94 95 ARG A O 1
ATOM 780 N N . GLY A 1 96 ? -4.495 -8.424 -6.875 1.00 97.12 96 GLY A N 1
ATOM 781 C CA . GLY A 1 96 ? -4.176 -9.616 -6.088 1.00 97.12 96 GLY A CA 1
ATOM 782 C C . GLY A 1 96 ? -4.632 -9.483 -4.635 1.00 97.12 96 GLY A C 1
ATOM 783 O O . GLY A 1 96 ? -5.386 -10.329 -4.158 1.00 97.12 96 GLY A O 1
ATOM 784 N N . LEU A 1 97 ? -4.266 -8.379 -3.974 1.00 96.19 97 LEU A N 1
ATOM 785 C CA . LEU A 1 97 ? -4.696 -8.058 -2.609 1.00 96.19 97 LEU A CA 1
ATOM 786 C C . LEU A 1 97 ? -6.226 -8.010 -2.490 1.00 96.19 97 LEU A C 1
ATOM 788 O O . LEU A 1 97 ? -6.802 -8.645 -1.612 1.00 96.19 97 LEU A O 1
ATOM 792 N N . TYR A 1 98 ? -6.896 -7.322 -3.415 1.00 96.25 98 TYR A N 1
ATOM 793 C CA . TYR A 1 98 ? -8.356 -7.232 -3.459 1.00 96.25 98 TYR A CA 1
ATOM 794 C C . TYR A 1 98 ? -9.016 -8.610 -3.547 1.00 96.25 98 TYR A C 1
ATOM 796 O O . TYR A 1 98 ? -9.972 -8.904 -2.829 1.00 96.25 98 TYR A O 1
ATOM 804 N N . ARG A 1 99 ? -8.489 -9.489 -4.408 1.00 96.25 99 ARG A N 1
ATOM 805 C CA . ARG A 1 99 ? -8.997 -10.856 -4.535 1.00 96.25 99 ARG A CA 1
ATOM 806 C C . ARG A 1 99 ? -8.735 -11.678 -3.273 1.00 96.25 99 ARG A C 1
ATOM 808 O O . ARG A 1 99 ? -9.642 -12.385 -2.846 1.00 96.25 99 ARG A O 1
ATOM 815 N N . ALA A 1 100 ? -7.551 -11.566 -2.673 1.00 94.62 100 ALA A N 1
ATOM 816 C CA . ALA A 1 100 ? -7.206 -12.256 -1.429 1.00 94.62 100 ALA A CA 1
ATOM 817 C C . ALA A 1 100 ? -8.150 -11.860 -0.280 1.00 94.62 100 ALA A C 1
ATOM 819 O O . ALA A 1 100 ? -8.675 -12.733 0.411 1.00 94.62 100 ALA A O 1
ATOM 820 N N . MET A 1 101 ? -8.455 -10.565 -0.141 1.00 93.50 101 MET A N 1
ATOM 821 C CA . MET A 1 101 ? -9.430 -10.069 0.839 1.00 93.50 101 MET A CA 1
ATOM 822 C C . MET A 1 101 ? -10.831 -10.645 0.606 1.00 93.50 101 MET A C 1
ATOM 824 O O . MET A 1 101 ? -11.465 -11.116 1.544 1.00 93.50 101 MET A O 1
ATOM 828 N N . ARG A 1 102 ? -11.307 -10.679 -0.647 1.00 92.62 102 ARG A N 1
ATOM 829 C CA . ARG A 1 102 ? -12.631 -11.239 -0.983 1.00 92.62 102 ARG A CA 1
ATOM 830 C C . ARG A 1 102 ? -12.750 -12.741 -0.747 1.00 92.62 102 ARG A C 1
ATOM 832 O O . ARG A 1 102 ? -13.856 -13.232 -0.551 1.00 92.62 102 ARG A O 1
ATOM 839 N N . LEU A 1 103 ? -11.636 -13.461 -0.815 1.00 94.31 103 LEU A N 1
ATOM 840 C CA . LEU A 1 103 ? -11.576 -14.891 -0.521 1.00 94.31 103 LEU A CA 1
ATOM 841 C C . LEU A 1 103 ? -11.371 -15.178 0.976 1.00 94.31 103 LEU A C 1
ATOM 843 O O . LEU A 1 103 ? -11.333 -16.345 1.353 1.00 94.31 103 LEU A O 1
ATOM 847 N N . GLY A 1 104 ? -11.226 -14.146 1.816 1.00 91.19 104 GLY A N 1
ATOM 848 C CA . GLY A 1 104 ? -10.994 -14.296 3.255 1.00 91.19 104 GLY A CA 1
ATOM 849 C C . GLY A 1 104 ? -9.588 -14.783 3.613 1.00 91.19 104 GLY A C 1
ATOM 850 O O . GLY A 1 104 ? -9.375 -15.264 4.720 1.00 91.19 104 GLY A O 1
ATOM 851 N N . TRP A 1 105 ? -8.612 -14.676 2.702 1.00 91.31 105 TRP A N 1
ATOM 852 C CA . TRP A 1 105 ? -7.243 -15.161 2.943 1.00 91.31 105 TRP A CA 1
ATOM 853 C C . TRP A 1 105 ? -6.494 -14.367 4.013 1.00 91.31 105 TRP A C 1
ATOM 855 O O . TRP A 1 105 ? -5.532 -14.866 4.581 1.00 91.31 105 TRP A O 1
ATOM 865 N N . LEU A 1 106 ? -6.923 -13.131 4.264 1.00 88.06 106 LEU A N 1
ATOM 866 C CA . LEU A 1 106 ? -6.333 -12.249 5.270 1.00 88.06 106 LEU A CA 1
ATOM 867 C C . LEU A 1 106 ? -7.151 -12.218 6.572 1.00 88.06 106 LEU A C 1
ATOM 869 O O . LEU A 1 106 ? -6.908 -11.364 7.412 1.00 88.06 106 LEU A O 1
ATOM 873 N N . GLY A 1 107 ? -8.121 -13.123 6.733 1.00 83.19 107 GLY A N 1
ATOM 874 C CA . GLY A 1 107 ? -9.070 -13.118 7.847 1.00 83.19 107 GLY A CA 1
ATOM 875 C C . GLY A 1 107 ? -10.432 -12.525 7.478 1.00 83.19 107 GLY A C 1
ATOM 876 O O . GLY A 1 107 ? -10.713 -12.225 6.309 1.00 83.19 107 GLY A O 1
ATOM 877 N N . ALA A 1 108 ? -11.300 -12.395 8.484 1.00 71.81 108 ALA A N 1
ATOM 878 C CA . ALA A 1 108 ? -12.592 -11.734 8.335 1.00 71.81 108 ALA A CA 1
ATOM 879 C C . ALA A 1 108 ? -12.397 -10.236 8.046 1.00 71.81 108 ALA A C 1
ATOM 881 O O . ALA A 1 108 ? -11.372 -9.658 8.389 1.00 71.81 108 ALA A O 1
ATOM 882 N N . GLN A 1 109 ? -13.369 -9.611 7.379 1.00 71.25 109 GLN A N 1
ATOM 883 C CA . GLN A 1 109 ? -13.386 -8.158 7.192 1.00 71.25 109 GLN A CA 1
ATOM 884 C C . GLN A 1 109 ? -14.118 -7.498 8.371 1.00 71.25 109 GLN A C 1
ATOM 886 O O . GLN A 1 109 ? -15.215 -7.962 8.701 1.00 71.25 109 GLN A O 1
ATOM 891 N N . PRO A 1 110 ? -13.585 -6.410 8.962 1.00 72.38 110 PRO A N 1
ATOM 892 C CA . PRO A 1 110 ? -12.301 -5.758 8.654 1.00 72.38 110 PRO A CA 1
ATOM 893 C C . PRO A 1 110 ? -11.088 -6.615 9.050 1.00 72.38 110 PRO A C 1
ATOM 895 O O . PRO A 1 110 ? -11.164 -7.367 10.018 1.00 72.38 110 PRO A O 1
ATOM 898 N N . VAL A 1 111 ? -9.984 -6.494 8.296 1.00 75.75 111 VAL A N 1
ATOM 899 C CA . VAL A 1 111 ? -8.740 -7.269 8.497 1.00 75.75 111 VAL A CA 1
ATOM 900 C C . VAL A 1 111 ? -8.095 -6.915 9.840 1.00 75.75 111 VAL A C 1
ATOM 902 O O . VAL A 1 111 ? -7.214 -6.063 9.904 1.00 75.75 111 VAL A O 1
ATOM 905 N N . ASN A 1 112 ? -8.536 -7.578 10.906 1.00 72.94 112 ASN A N 1
ATOM 906 C CA . ASN A 1 112 ? -8.060 -7.340 12.272 1.00 72.94 112 ASN A CA 1
ATOM 907 C C . ASN A 1 112 ? -7.371 -8.565 12.888 1.00 72.94 112 ASN A C 1
ATOM 909 O O . ASN A 1 112 ? -6.591 -8.418 13.822 1.00 72.94 112 ASN A O 1
ATOM 913 N N . ASP A 1 113 ? -7.628 -9.755 12.344 1.00 81.56 113 ASP A N 1
ATOM 914 C CA . ASP A 1 113 ? -7.248 -11.026 12.972 1.00 81.56 113 ASP A CA 1
ATOM 915 C C . ASP A 1 113 ? -5.972 -11.648 12.379 1.00 81.56 113 ASP A C 1
ATOM 917 O O . ASP A 1 113 ? -5.613 -12.776 12.712 1.00 81.56 113 ASP A O 1
ATOM 921 N N . PHE A 1 114 ? -5.294 -10.957 11.457 1.00 89.69 114 PHE A N 1
ATOM 922 C CA . PHE A 1 114 ? -4.062 -11.475 10.867 1.00 89.69 114 PHE A CA 1
ATOM 923 C C . PHE A 1 114 ? -2.911 -11.404 11.880 1.00 89.69 114 PHE A C 1
ATOM 925 O O . PHE A 1 114 ? -2.544 -10.318 12.331 1.00 89.69 114 PHE A O 1
ATOM 932 N N . ASP A 1 115 ? -2.310 -12.553 12.195 1.00 91.44 115 ASP A N 1
ATOM 933 C CA . ASP A 1 115 ? -1.155 -12.655 13.092 1.00 91.44 115 ASP A CA 1
ATOM 934 C C . ASP A 1 115 ? 0.134 -12.191 12.390 1.00 91.44 115 ASP A C 1
ATOM 936 O O . ASP A 1 115 ? 0.845 -12.968 11.747 1.00 91.44 115 ASP A O 1
ATOM 940 N N . ILE A 1 116 ? 0.400 -10.884 12.472 1.00 92.50 116 ILE A N 1
ATOM 941 C CA . ILE A 1 116 ? 1.590 -10.252 11.886 1.00 92.50 116 ILE A CA 1
ATOM 942 C C . ILE A 1 116 ? 2.866 -10.780 12.555 1.00 92.50 116 ILE A C 1
ATOM 944 O O . ILE A 1 116 ? 3.823 -11.100 11.854 1.00 92.50 116 ILE A O 1
ATOM 948 N N . GLU A 1 117 ? 2.871 -10.897 13.885 1.00 91.88 117 GLU A N 1
ATOM 949 C CA . GLU A 1 117 ? 4.050 -11.312 14.655 1.00 91.88 117 GLU A CA 1
ATOM 950 C C . GLU A 1 117 ? 4.426 -12.762 14.341 1.00 91.88 117 GLU A C 1
ATOM 952 O O . GLU A 1 117 ? 5.588 -13.050 14.048 1.00 91.88 117 GLU A O 1
ATOM 957 N N . GLY A 1 118 ? 3.443 -13.668 14.315 1.00 92.88 118 GLY A N 1
ATOM 958 C CA . GLY A 1 118 ? 3.659 -15.057 13.920 1.00 92.88 118 GLY A CA 1
ATOM 959 C C . GLY A 1 118 ? 4.130 -15.194 12.470 1.00 92.88 118 GLY A C 1
ATOM 960 O O . GLY A 1 118 ? 5.018 -16.000 12.189 1.00 92.88 118 GLY A O 1
ATOM 961 N N . TYR A 1 119 ? 3.593 -14.385 11.548 1.00 93.00 119 TYR A N 1
ATOM 962 C CA . TYR A 1 119 ? 4.042 -14.374 10.151 1.00 93.00 119 TYR A CA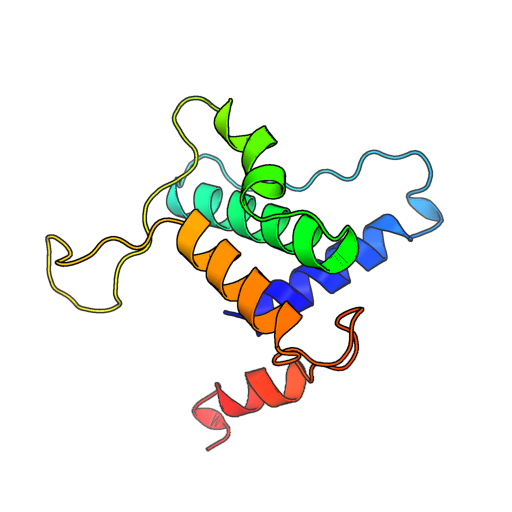 1
ATOM 963 C C . TYR A 1 119 ? 5.512 -13.951 10.024 1.00 93.00 119 TYR A C 1
ATOM 965 O O . TYR A 1 119 ? 6.272 -14.602 9.309 1.00 93.00 119 TYR A O 1
ATOM 973 N N . GLU A 1 120 ? 5.923 -12.878 10.704 1.00 93.00 120 GLU A N 1
ATOM 974 C CA . GLU A 1 120 ? 7.306 -12.384 10.644 1.00 93.00 120 GLU A CA 1
ATOM 975 C C . GLU A 1 120 ? 8.285 -13.323 11.356 1.00 93.00 120 GLU A C 1
ATOM 977 O O . GLU A 1 120 ? 9.386 -13.548 10.856 1.00 93.00 120 GLU A O 1
ATOM 982 N N . ALA A 1 121 ? 7.873 -13.945 12.465 1.00 93.38 121 ALA A N 1
ATOM 983 C CA . ALA A 1 121 ? 8.693 -14.925 13.170 1.00 93.38 121 ALA A CA 1
ATOM 984 C C . ALA A 1 121 ? 9.042 -16.141 12.295 1.00 93.38 121 ALA A C 1
ATOM 986 O O . ALA A 1 121 ? 10.155 -16.653 12.395 1.00 93.38 121 ALA A O 1
ATOM 987 N N . LEU A 1 122 ? 8.122 -16.579 11.426 1.00 93.25 122 LEU A N 1
ATOM 988 C CA . LEU A 1 122 ? 8.343 -17.682 10.482 1.00 93.25 122 LEU A CA 1
ATOM 989 C C . LEU A 1 122 ? 9.203 -17.295 9.265 1.00 93.25 122 LEU A C 1
ATOM 991 O O . LEU A 1 122 ? 9.732 -18.185 8.601 1.00 93.25 122 LEU A O 1
ATOM 995 N N . ASP A 1 123 ? 9.314 -16.002 8.949 1.00 90.69 123 ASP A N 1
ATOM 996 C CA . ASP A 1 123 ? 10.134 -15.485 7.840 1.00 90.69 123 ASP A CA 1
ATOM 997 C C . ASP A 1 123 ? 11.611 -15.322 8.251 1.00 90.69 123 ASP A C 1
AT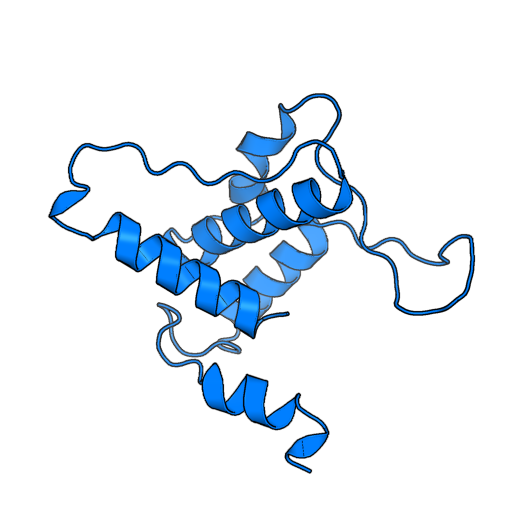OM 999 O O . ASP A 1 123 ? 12.502 -15.333 7.400 1.00 90.69 123 ASP A O 1
ATOM 1003 N N . ASP A 1 124 ? 11.889 -15.193 9.555 1.00 90.62 124 ASP A N 1
ATOM 1004 C CA . ASP A 1 124 ? 13.249 -15.063 10.080 1.00 90.62 124 ASP A CA 1
ATOM 1005 C C . ASP A 1 124 ? 13.978 -16.424 10.095 1.00 90.62 124 ASP A C 1
ATOM 1007 O O . ASP A 1 124 ? 13.613 -17.322 10.864 1.00 90.62 124 ASP A O 1
ATOM 1011 N N . PRO A 1 125 ? 15.056 -16.594 9.305 1.00 90.94 125 PRO A N 1
ATOM 1012 C CA . PRO A 1 125 ? 15.815 -17.840 9.268 1.00 90.94 125 PRO A CA 1
ATOM 1013 C C . PRO A 1 125 ? 16.505 -18.185 10.595 1.00 90.94 125 PRO A C 1
ATOM 1015 O O . PRO A 1 125 ? 16.938 -19.323 10.757 1.00 90.94 125 PRO A O 1
ATOM 1018 N N . ALA A 1 126 ? 16.638 -17.242 11.533 1.00 93.44 126 ALA A N 1
ATOM 1019 C CA . ALA A 1 126 ? 17.187 -17.506 12.862 1.00 93.44 126 ALA A CA 1
ATOM 1020 C C . ALA A 1 126 ? 16.208 -18.241 13.797 1.00 93.44 126 ALA A C 1
ATOM 1022 O O . ALA A 1 126 ? 16.644 -18.779 14.816 1.00 93.44 126 ALA A O 1
ATOM 1023 N N . ASN A 1 127 ? 14.913 -18.271 13.466 1.00 86.38 127 ASN A N 1
ATOM 1024 C CA . ASN A 1 127 ? 13.875 -18.949 14.249 1.00 86.38 127 ASN A CA 1
ATOM 1025 C C . ASN A 1 127 ? 13.609 -20.398 13.791 1.00 86.38 127 ASN A C 1
ATOM 1027 O O . ASN A 1 127 ? 12.722 -21.052 14.345 1.00 86.38 127 ASN A O 1
ATOM 1031 N N . LEU A 1 128 ? 14.349 -20.884 12.785 1.00 66.75 128 LEU A N 1
ATOM 1032 C CA . LEU A 1 128 ? 14.263 -22.242 12.231 1.00 66.75 128 LEU A CA 1
ATOM 1033 C C . LEU A 1 128 ? 15.284 -23.205 12.851 1.00 66.75 128 LEU A C 1
ATOM 1035 O O . LEU A 1 128 ? 16.432 -22.786 13.123 1.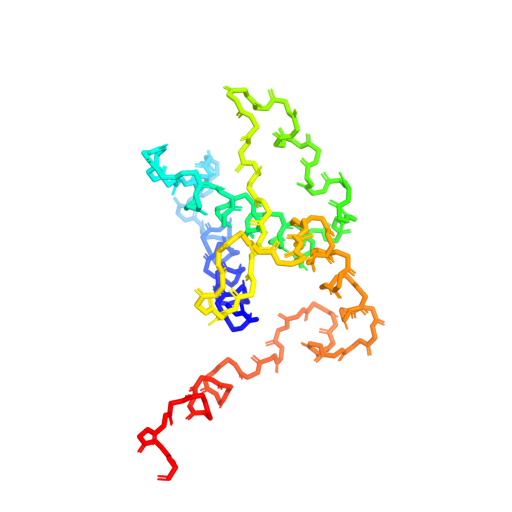00 66.75 128 LEU A O 1
#

pLDDT: mean 91.57, std 6.03, range [66.75, 97.94]

Radius of gyration: 16.11 Å; chains: 1; bounding box: 34×40×38 Å